Protein AF-A0A150TCZ8-F1 (afdb_monomer_lite)

Foldseek 3Di:
DAEAAAPDDQPPCVVVQQVVQLVCQPDAWTWYYNPQKIFIWGQLPHRSGTDPHGLDIDGNPDPDDPPVVLVVCVDPVNDDSVVNNVVSVVSVVVVVVVVVD

Organism: Sorangium cellulosum (NCBI:txid56)

Sequence (101 aa):
MEAKEAGRELAGFDEQLADYFAKAPEAKLGILTNGIQWRFFTDIVNENVMDKEPFVQWDVLADEQPPIDFLTVLQKSEYNAGLLRAFAQRTRQQNLLVHLS

Secondary structure (DSSP, 8-state):
-EE--TT---TT-HHHHHHHHHT-TT---EEEE-SSEEEEE--SSBTTB--SS-SEEEETTSSS---HHHHHHTSTTT--HHHHHHHHHHHHHHHHHHTT-

Radius of gyration: 13.55 Å; chains: 1; bounding box: 31×36×35 Å

Structure (mmCIF, N/CA/C/O backbone):
data_AF-A0A150TCZ8-F1
#
_entry.id   AF-A0A150TCZ8-F1
#
loop_
_atom_site.group_PDB
_atom_site.id
_atom_site.type_symbol
_atom_site.label_atom_id
_atom_site.label_alt_id
_atom_site.label_comp_id
_atom_site.label_asym_id
_atom_site.label_entity_id
_atom_site.label_seq_id
_atom_site.pdbx_PDB_ins_code
_atom_site.Cartn_x
_atom_site.Cartn_y
_atom_site.Cartn_z
_atom_site.occupancy
_atom_site.B_iso_or_equiv
_atom_site.auth_seq_id
_atom_site.auth_comp_id
_atom_site.auth_asym_id
_atom_site.auth_atom_id
_atom_site.pdbx_PDB_model_num
ATOM 1 N N . MET A 1 1 ? 6.039 4.668 5.493 1.00 92.00 1 MET A N 1
ATOM 2 C CA . MET A 1 1 ? 6.564 4.357 4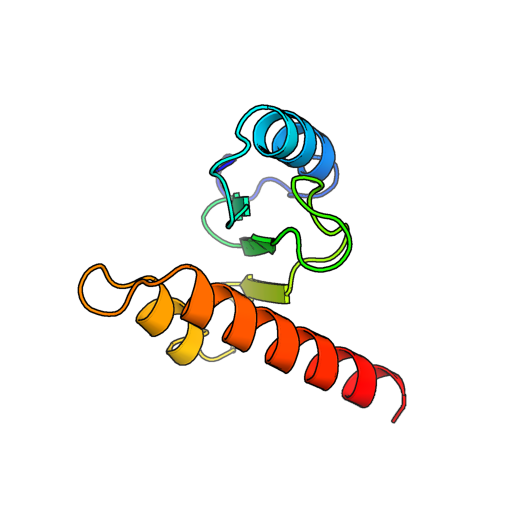.146 1.00 92.00 1 MET A CA 1
ATOM 3 C C . MET A 1 1 ? 8.007 3.938 4.306 1.00 92.00 1 MET A C 1
ATOM 5 O O . MET A 1 1 ? 8.707 4.574 5.081 1.00 92.00 1 MET A O 1
ATOM 9 N N . GLU A 1 2 ? 8.420 2.909 3.578 1.00 94.94 2 GLU A N 1
ATOM 10 C CA . GLU A 1 2 ? 9.801 2.452 3.476 1.00 94.94 2 GLU A CA 1
ATOM 11 C C . GLU A 1 2 ? 10.210 2.476 1.997 1.00 94.94 2 GLU A C 1
ATOM 13 O O . GLU A 1 2 ? 9.478 1.980 1.136 1.00 94.94 2 GLU A O 1
ATOM 18 N N . ALA A 1 3 ? 11.361 3.076 1.695 1.00 96.06 3 ALA A N 1
ATOM 19 C CA . ALA A 1 3 ? 11.869 3.210 0.334 1.00 96.06 3 ALA A CA 1
ATOM 20 C C . ALA A 1 3 ? 13.279 2.629 0.229 1.00 96.06 3 ALA A C 1
ATOM 22 O O . ALA A 1 3 ? 14.111 2.836 1.114 1.00 96.06 3 ALA A O 1
ATOM 23 N N . LYS A 1 4 ? 13.551 1.921 -0.865 1.00 95.88 4 LYS A N 1
ATOM 24 C CA . LYS A 1 4 ? 14.849 1.319 -1.178 1.00 95.88 4 LYS A CA 1
ATOM 25 C C . LYS A 1 4 ? 15.391 1.846 -2.499 1.00 95.88 4 LYS A C 1
ATOM 27 O O . LYS A 1 4 ? 14.676 2.456 -3.290 1.00 95.88 4 LYS A O 1
ATOM 32 N N . GLU A 1 5 ? 16.681 1.625 -2.706 1.00 93.38 5 GLU A N 1
ATOM 33 C CA . GLU A 1 5 ? 17.357 1.962 -3.957 1.00 93.38 5 GLU A CA 1
ATOM 34 C C . GLU A 1 5 ? 16.773 1.187 -5.144 1.00 93.38 5 GLU A C 1
ATOM 36 O O . GLU A 1 5 ? 16.338 0.041 -5.002 1.00 93.38 5 GLU A O 1
ATOM 41 N N . ALA A 1 6 ? 16.777 1.815 -6.320 1.00 89.06 6 ALA A N 1
ATOM 42 C CA . ALA A 1 6 ? 16.239 1.214 -7.532 1.00 89.06 6 ALA A CA 1
ATOM 43 C C . ALA A 1 6 ? 16.935 -0.110 -7.866 1.00 89.06 6 ALA A C 1
ATOM 45 O O . ALA A 1 6 ? 18.160 -0.207 -7.840 1.00 89.06 6 ALA A O 1
ATOM 46 N N . GLY A 1 7 ? 16.138 -1.133 -8.176 1.00 81.19 7 GLY A N 1
ATOM 47 C CA . GLY A 1 7 ? 16.629 -2.478 -8.485 1.00 81.19 7 GLY A CA 1
ATOM 48 C C . GLY A 1 7 ? 16.946 -3.348 -7.264 1.00 81.19 7 GLY A C 1
ATOM 49 O O . GLY A 1 7 ? 17.240 -4.529 -7.437 1.00 81.19 7 GLY A O 1
ATOM 50 N N . ARG A 1 8 ? 16.849 -2.827 -6.032 1.00 91.75 8 ARG A N 1
ATOM 51 C CA . ARG A 1 8 ? 16.988 -3.657 -4.830 1.00 91.75 8 ARG A CA 1
ATOM 52 C C . ARG A 1 8 ? 15.755 -4.512 -4.605 1.00 91.75 8 ARG A C 1
ATOM 54 O O . ARG A 1 8 ? 14.640 -3.997 -4.582 1.00 91.75 8 ARG A O 1
ATOM 61 N N . GLU A 1 9 ? 15.962 -5.802 -4.374 1.00 91.00 9 GLU A N 1
ATOM 62 C CA . GLU A 1 9 ? 14.880 -6.712 -4.019 1.00 91.00 9 GLU A CA 1
ATOM 63 C C . GLU A 1 9 ? 14.210 -6.276 -2.708 1.00 91.00 9 GLU A C 1
ATOM 65 O O . GLU A 1 9 ? 14.880 -5.944 -1.730 1.00 91.00 9 GLU A O 1
ATOM 70 N N . LEU A 1 10 ? 12.877 -6.251 -2.701 1.00 91.38 10 LEU A N 1
ATOM 71 C CA . LEU A 1 10 ? 12.091 -5.797 -1.552 1.00 91.38 10 LEU A CA 1
ATOM 72 C C . LEU A 1 10 ? 11.887 -6.878 -0.480 1.00 91.38 10 LEU A C 1
ATOM 74 O O . LEU A 1 10 ? 11.410 -6.565 0.610 1.00 91.38 10 LEU A O 1
ATOM 78 N N . ALA A 1 11 ? 12.229 -8.135 -0.776 1.00 88.19 11 ALA A N 1
ATOM 79 C CA . ALA A 1 11 ? 12.075 -9.249 0.151 1.00 88.19 11 ALA A CA 1
ATOM 80 C C . ALA A 1 11 ? 12.818 -8.984 1.474 1.00 88.19 11 ALA A C 1
ATOM 82 O O . ALA A 1 11 ? 13.997 -8.627 1.479 1.00 88.19 11 ALA A O 1
ATOM 83 N N . GLY A 1 12 ? 12.114 -9.151 2.597 1.00 85.69 12 GLY A N 1
ATOM 84 C CA . GLY A 1 12 ? 12.672 -8.987 3.944 1.00 85.69 12 GLY A CA 1
ATOM 85 C C . GLY A 1 12 ? 12.616 -7.562 4.504 1.00 85.69 12 GLY A C 1
ATOM 86 O O . GLY A 1 12 ? 12.930 -7.364 5.673 1.00 85.69 12 GLY A O 1
ATOM 87 N N . PHE A 1 13 ? 12.176 -6.566 3.728 1.00 91.44 13 PHE A N 1
ATOM 88 C CA . PHE A 1 13 ? 11.955 -5.206 4.244 1.00 91.44 13 PHE A CA 1
ATOM 89 C C . PHE A 1 13 ? 10.549 -4.978 4.806 1.00 91.44 13 PHE A C 1
ATOM 91 O O . PHE A 1 13 ? 10.283 -3.924 5.387 1.00 91.44 13 PHE A O 1
ATOM 98 N N . ASP A 1 14 ? 9.666 -5.968 4.672 1.00 91.25 14 ASP A N 1
ATOM 99 C CA . ASP A 1 14 ? 8.306 -5.926 5.207 1.00 91.25 14 ASP A CA 1
ATOM 100 C C . ASP A 1 14 ? 8.315 -5.834 6.746 1.00 91.25 14 ASP A C 1
ATOM 102 O O . ASP A 1 14 ? 7.516 -5.095 7.314 1.00 91.25 14 ASP A O 1
ATOM 106 N N . GLU A 1 15 ? 9.270 -6.485 7.426 1.00 92.31 15 GLU A N 1
ATOM 107 C CA . GLU A 1 15 ? 9.425 -6.413 8.892 1.00 92.31 15 GLU A CA 1
ATOM 108 C C . GLU A 1 15 ? 9.780 -5.000 9.367 1.00 92.31 15 GLU A C 1
ATOM 110 O O . GLU A 1 15 ? 9.175 -4.481 10.305 1.00 92.31 15 GLU A O 1
ATOM 115 N N . GLN A 1 16 ? 10.709 -4.335 8.672 1.00 93.56 16 GLN A N 1
ATOM 116 C CA . GLN A 1 16 ? 11.098 -2.960 8.990 1.00 93.56 16 GLN A CA 1
ATOM 117 C C . GLN A 1 16 ? 9.898 -2.010 8.860 1.00 93.56 16 GLN A C 1
ATOM 119 O O . GLN A 1 16 ? 9.682 -1.146 9.712 1.00 93.56 16 GLN A O 1
ATOM 124 N N . LEU A 1 17 ? 9.089 -2.183 7.809 1.00 96.75 17 LEU A N 1
ATOM 125 C CA . LEU A 1 17 ? 7.874 -1.397 7.624 1.00 96.75 17 LEU A CA 1
ATOM 126 C C . LEU A 1 17 ? 6.808 -1.733 8.681 1.00 96.75 17 LEU A C 1
ATOM 128 O O . LEU A 1 17 ? 6.169 -0.811 9.188 1.00 96.75 17 LEU A O 1
ATOM 132 N N . ALA A 1 18 ? 6.637 -3.010 9.034 1.00 96.12 18 ALA A N 1
ATOM 133 C CA . ALA A 1 18 ? 5.687 -3.459 10.053 1.00 96.12 18 ALA A CA 1
ATOM 134 C C . ALA A 1 18 ? 5.984 -2.833 11.424 1.00 96.12 18 ALA A C 1
ATOM 136 O O . ALA A 1 18 ? 5.069 -2.352 12.094 1.00 96.12 18 ALA A O 1
ATOM 137 N N . ASP A 1 19 ? 7.262 -2.763 11.806 1.00 94.81 19 ASP A N 1
ATOM 138 C CA . ASP A 1 19 ? 7.706 -2.131 13.050 1.00 94.81 19 ASP A CA 1
ATOM 139 C C . ASP A 1 19 ? 7.361 -0.640 13.103 1.00 94.81 19 ASP A C 1
ATOM 141 O O . ASP A 1 19 ? 6.959 -0.126 14.150 1.00 94.81 19 ASP A O 1
ATOM 145 N N . TYR A 1 20 ? 7.536 0.080 11.991 1.00 94.81 20 TYR A N 1
ATOM 146 C CA . TYR A 1 20 ? 7.144 1.488 11.911 1.00 94.81 20 TYR A CA 1
ATOM 147 C C . TYR A 1 20 ? 5.630 1.655 11.932 1.00 94.81 20 TYR A C 1
ATOM 149 O O . TYR A 1 20 ? 5.133 2.557 12.602 1.00 94.81 20 TYR A O 1
ATOM 157 N N . PHE A 1 21 ? 4.906 0.776 11.240 1.00 96.69 21 PHE A N 1
ATOM 158 C CA . PHE A 1 21 ? 3.449 0.781 11.207 1.00 96.69 21 PHE A CA 1
ATOM 159 C C . PHE A 1 21 ? 2.867 0.609 12.618 1.00 96.69 21 PHE A C 1
ATOM 161 O O . PHE A 1 21 ? 2.056 1.422 13.049 1.00 96.69 21 PHE A O 1
ATOM 168 N N . ALA A 1 22 ? 3.344 -0.378 13.383 1.00 95.38 22 ALA A N 1
ATOM 169 C CA . ALA A 1 22 ? 2.871 -0.641 14.746 1.00 95.38 22 ALA A CA 1
ATOM 170 C C . ALA A 1 22 ? 3.166 0.504 15.737 1.00 95.38 22 ALA A C 1
ATOM 172 O O . ALA A 1 22 ? 2.482 0.646 16.751 1.00 95.38 22 ALA A O 1
ATOM 173 N N . LYS A 1 23 ? 4.181 1.333 15.456 1.00 96.06 23 LYS A N 1
ATOM 174 C CA . LYS A 1 23 ? 4.546 2.511 16.265 1.00 96.06 23 LYS A CA 1
ATOM 175 C C . LYS A 1 23 ? 3.754 3.772 15.904 1.00 96.06 23 LYS A C 1
ATOM 177 O O . LYS A 1 23 ? 3.880 4.763 16.620 1.00 96.06 23 LYS A O 1
ATOM 182 N N . ALA A 1 24 ? 2.959 3.741 14.835 1.00 94.06 24 ALA A N 1
ATOM 183 C CA . ALA A 1 24 ? 2.132 4.850 14.366 1.00 94.06 24 ALA A CA 1
ATOM 184 C C . ALA A 1 24 ? 0.648 4.426 14.356 1.00 94.06 24 ALA A C 1
ATOM 186 O O . ALA A 1 24 ? 0.145 4.000 13.319 1.00 94.06 24 ALA A O 1
ATOM 187 N N . PRO A 1 25 ? -0.073 4.512 15.492 1.00 89.75 25 PRO A N 1
ATOM 188 C CA . PRO A 1 25 ? -1.466 4.049 15.611 1.00 89.75 25 PRO A CA 1
ATOM 189 C C . PRO A 1 25 ? -2.447 4.708 14.622 1.00 89.75 25 PRO A C 1
ATOM 191 O O . PRO A 1 25 ? -3.495 4.158 14.281 1.00 89.75 25 PRO A O 1
ATOM 194 N N . GLU A 1 26 ? -2.123 5.910 14.155 1.00 91.56 26 GLU A N 1
ATOM 195 C CA . GLU A 1 26 ? -2.874 6.649 13.144 1.00 91.56 26 GLU A CA 1
ATOM 196 C C . GLU A 1 26 ? -2.628 6.155 11.710 1.00 91.56 26 GLU A C 1
ATOM 198 O O . GLU A 1 26 ? -3.385 6.503 10.799 1.00 91.56 26 GLU A O 1
ATOM 203 N N . ALA A 1 27 ? -1.583 5.354 11.485 1.00 92.56 27 ALA A N 1
ATOM 204 C CA . ALA A 1 27 ? -1.259 4.826 10.173 1.00 92.56 27 ALA A CA 1
ATOM 205 C C . ALA A 1 27 ? -2.293 3.779 9.750 1.00 92.56 27 ALA A C 1
ATOM 207 O O . ALA A 1 27 ? -2.541 2.797 10.443 1.00 92.56 27 ALA A O 1
ATOM 208 N N . LYS A 1 28 ? -2.880 3.990 8.569 1.00 94.50 28 LYS A N 1
ATOM 209 C CA . LYS A 1 28 ? -3.797 3.041 7.912 1.00 94.50 28 LYS A CA 1
ATOM 210 C C . LYS A 1 28 ? -3.273 2.531 6.571 1.00 94.50 28 LYS A C 1
ATOM 212 O O . LYS A 1 28 ? -3.919 1.712 5.927 1.00 94.50 28 LYS A O 1
ATOM 217 N N . LEU A 1 29 ? -2.093 3.005 6.163 1.00 95.94 29 LEU A N 1
ATOM 218 C CA . LEU A 1 29 ? -1.441 2.654 4.907 1.00 95.94 29 LEU A CA 1
ATOM 219 C C . LEU A 1 29 ? 0.064 2.452 5.112 1.00 95.94 29 LEU A C 1
ATOM 221 O O . LEU A 1 29 ? 0.790 3.384 5.463 1.00 95.94 29 LEU A O 1
ATOM 225 N N . GLY A 1 30 ? 0.531 1.237 4.842 1.00 97.12 30 GLY A N 1
ATOM 226 C CA . GLY A 1 30 ? 1.944 0.913 4.669 1.00 97.12 30 GLY A CA 1
ATOM 227 C C . GLY A 1 30 ? 2.313 0.958 3.188 1.00 97.12 30 GLY A C 1
ATOM 228 O O . GLY A 1 30 ? 1.542 0.509 2.345 1.00 97.12 30 GLY A O 1
ATOM 229 N N . ILE A 1 31 ? 3.489 1.498 2.865 1.00 97.38 31 ILE A N 1
ATOM 230 C CA . ILE A 1 31 ? 4.014 1.544 1.492 1.00 97.38 31 ILE A CA 1
ATOM 231 C C . ILE A 1 31 ? 5.462 1.076 1.535 1.00 97.38 31 ILE A C 1
ATOM 233 O O . ILE A 1 31 ? 6.257 1.683 2.260 1.00 97.38 31 ILE A O 1
ATOM 237 N N . LEU A 1 32 ? 5.786 0.042 0.760 1.00 97.62 32 LEU A N 1
ATOM 238 C CA . LEU A 1 32 ? 7.147 -0.432 0.512 1.00 97.62 32 LEU A CA 1
ATOM 239 C C . LEU A 1 32 ? 7.451 -0.307 -0.982 1.00 97.62 32 LEU A C 1
ATOM 241 O O . LEU A 1 32 ? 6.687 -0.806 -1.812 1.00 97.62 32 LEU A O 1
ATOM 245 N N . THR A 1 33 ? 8.550 0.359 -1.335 1.00 97.19 33 THR A N 1
ATOM 246 C CA . THR A 1 33 ? 8.924 0.542 -2.744 1.00 97.19 33 THR A CA 1
ATOM 247 C C . THR A 1 33 ? 10.430 0.633 -2.970 1.00 97.19 33 THR A C 1
ATOM 249 O O . THR A 1 33 ? 11.171 1.086 -2.102 1.00 97.19 33 THR A O 1
ATOM 252 N N . ASN A 1 34 ? 10.886 0.230 -4.157 1.00 96.56 34 ASN A N 1
ATOM 253 C CA . ASN A 1 34 ? 12.223 0.524 -4.688 1.00 96.56 34 ASN A CA 1
ATOM 254 C C . ASN A 1 34 ? 12.155 1.455 -5.921 1.00 96.56 34 ASN A C 1
ATOM 256 O O . ASN A 1 34 ? 13.088 1.520 -6.713 1.00 96.56 34 ASN A O 1
ATOM 260 N N . GLY A 1 35 ? 11.019 2.120 -6.147 1.00 94.44 35 GLY A N 1
ATOM 261 C CA . GLY A 1 35 ? 10.740 2.921 -7.340 1.00 94.44 35 GLY A CA 1
ATOM 262 C C . GLY A 1 35 ? 10.251 2.124 -8.556 1.00 94.44 35 GLY A C 1
ATOM 263 O O . GLY A 1 35 ? 9.549 2.698 -9.383 1.00 94.44 35 GLY A O 1
ATOM 264 N N . ILE A 1 36 ? 10.551 0.823 -8.644 1.00 95.50 36 ILE A N 1
ATOM 265 C CA . ILE A 1 36 ? 10.064 -0.079 -9.704 1.00 95.50 36 ILE A CA 1
ATOM 266 C C . ILE A 1 36 ? 8.852 -0.873 -9.213 1.00 95.50 36 ILE A C 1
ATOM 268 O O . ILE A 1 36 ? 7.802 -0.887 -9.841 1.00 95.50 36 ILE A O 1
ATOM 272 N N . GLN A 1 37 ? 8.991 -1.496 -8.049 1.00 96.25 37 GLN A N 1
ATOM 273 C CA . GLN A 1 37 ? 7.951 -2.268 -7.393 1.00 96.25 37 GLN A CA 1
ATOM 274 C C . GLN A 1 37 ? 7.320 -1.438 -6.284 1.00 96.25 37 GLN A C 1
ATOM 276 O O . GLN A 1 37 ? 8.016 -0.790 -5.494 1.00 96.25 37 GLN A O 1
ATOM 281 N N . TRP A 1 38 ? 5.999 -1.489 -6.202 1.00 96.50 38 TRP A N 1
ATOM 282 C CA . TRP A 1 38 ? 5.195 -0.826 -5.187 1.00 96.50 38 TRP A CA 1
ATOM 283 C C . TRP A 1 38 ? 4.314 -1.859 -4.505 1.00 96.50 38 TRP A C 1
ATOM 285 O O . TRP A 1 38 ? 3.600 -2.606 -5.170 1.00 96.50 38 TRP A O 1
ATOM 295 N N . ARG A 1 39 ? 4.367 -1.912 -3.174 1.00 97.12 39 ARG A N 1
ATOM 296 C CA . ARG A 1 39 ? 3.526 -2.784 -2.349 1.00 97.12 39 ARG A CA 1
ATOM 297 C C . ARG A 1 39 ? 2.803 -1.943 -1.309 1.00 97.12 39 ARG A C 1
ATOM 299 O O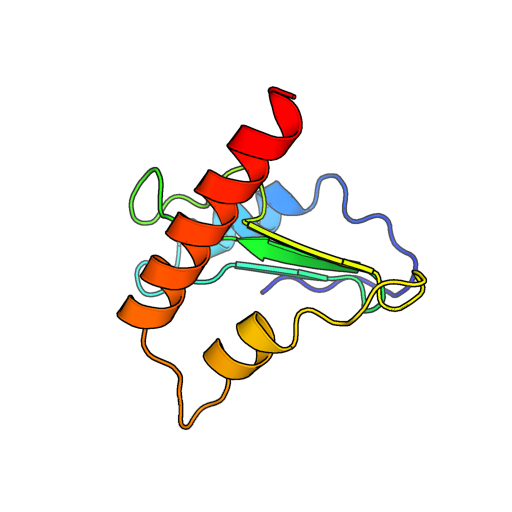 . ARG A 1 39 ? 3.439 -1.171 -0.585 1.00 97.12 39 ARG A O 1
ATOM 306 N N . PHE A 1 40 ? 1.488 -2.106 -1.238 1.00 97.19 40 PHE A N 1
ATOM 307 C CA . PHE A 1 40 ? 0.621 -1.352 -0.339 1.00 97.19 40 PHE A CA 1
ATOM 308 C C . PHE A 1 40 ? -0.028 -2.285 0.679 1.00 97.19 40 PHE A C 1
ATOM 310 O O . PHE A 1 40 ? -0.579 -3.326 0.319 1.00 97.19 40 PHE A O 1
ATOM 317 N N . PHE A 1 41 ? 0.016 -1.889 1.948 1.00 97.12 41 PHE A N 1
ATOM 318 C CA . PHE A 1 41 ? -0.434 -2.678 3.095 1.00 97.12 41 PHE A CA 1
ATOM 319 C C . PHE A 1 41 ? -1.443 -1.896 3.943 1.00 97.12 41 PHE A C 1
ATOM 321 O O . PHE A 1 41 ? -1.434 -0.664 3.949 1.00 97.12 41 PHE A O 1
ATOM 328 N N . THR A 1 42 ? -2.285 -2.611 4.683 1.00 96.19 42 THR A N 1
ATOM 329 C CA . THR A 1 42 ? -3.266 -2.061 5.638 1.00 96.19 42 THR A CA 1
ATOM 330 C C . THR A 1 42 ? -3.179 -2.792 6.977 1.00 96.19 42 THR A C 1
ATOM 332 O O . THR A 1 42 ? -2.288 -3.612 7.163 1.00 96.19 42 THR A O 1
ATOM 335 N N . ASP A 1 43 ? -4.100 -2.509 7.897 1.00 96.25 43 ASP A N 1
ATOM 336 C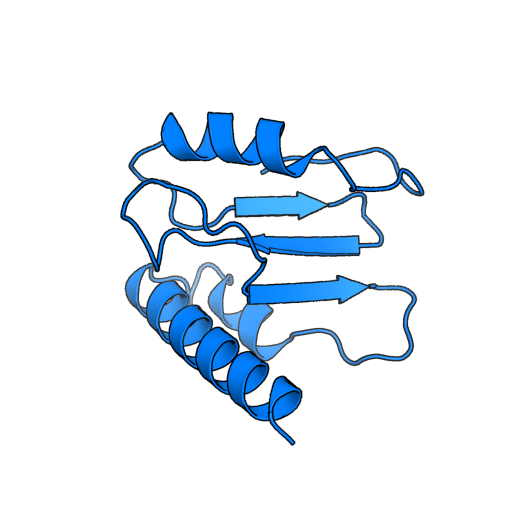 CA . ASP A 1 43 ? -4.312 -3.194 9.178 1.00 96.25 43 ASP A CA 1
ATOM 337 C C . ASP A 1 43 ? -5.730 -3.791 9.270 1.00 96.25 43 ASP A C 1
ATOM 339 O O . ASP A 1 43 ? -6.420 -3.686 10.286 1.00 96.25 43 ASP A O 1
ATOM 343 N N . ILE A 1 44 ? -6.228 -4.378 8.172 1.00 94.56 44 ILE A N 1
ATOM 344 C CA . ILE A 1 44 ? -7.620 -4.850 8.103 1.00 94.56 44 ILE A CA 1
ATOM 345 C C . ILE A 1 44 ? -7.844 -6.057 9.010 1.00 94.56 44 ILE A C 1
ATOM 347 O O . ILE A 1 44 ? -8.936 -6.188 9.572 1.00 94.56 44 ILE A O 1
ATOM 351 N N . VAL A 1 45 ? -6.859 -6.955 9.105 1.00 93.19 45 VAL A N 1
ATOM 352 C CA . VAL A 1 45 ? -6.997 -8.194 9.876 1.00 93.19 45 VAL A CA 1
ATOM 353 C C . VAL A 1 45 ? -6.946 -7.903 11.373 1.00 93.19 45 VAL A C 1
ATOM 355 O O . VAL A 1 45 ? -7.786 -8.406 12.115 1.00 93.19 45 VAL A O 1
ATOM 358 N N . ASN A 1 46 ? -5.984 -7.091 11.809 1.00 94.44 46 ASN A N 1
ATOM 359 C CA . ASN A 1 46 ? -5.807 -6.696 13.201 1.00 94.44 46 ASN A CA 1
ATOM 360 C C . ASN A 1 46 ? -5.456 -5.208 13.250 1.00 94.44 46 ASN A C 1
ATOM 362 O O . ASN A 1 46 ? -4.502 -4.784 12.606 1.00 94.44 46 ASN A O 1
ATOM 366 N N . GLU A 1 47 ? -6.195 -4.432 14.040 1.00 94.19 47 GLU A N 1
ATOM 367 C CA . GLU A 1 47 ? -5.974 -2.990 14.157 1.00 94.19 47 GLU A CA 1
ATOM 368 C C . GLU A 1 47 ? -4.543 -2.676 14.628 1.00 94.19 47 GLU A C 1
ATOM 370 O O . GLU A 1 47 ? -4.044 -3.288 15.575 1.00 94.19 47 GLU A O 1
ATOM 375 N N . ASN A 1 48 ? -3.888 -1.711 13.969 1.00 93.62 48 ASN A N 1
ATOM 376 C CA . ASN A 1 48 ? -2.507 -1.279 14.236 1.00 93.62 48 ASN A CA 1
ATOM 377 C C . ASN A 1 48 ? -1.437 -2.373 14.049 1.00 93.62 48 ASN A C 1
ATOM 379 O O . ASN A 1 48 ? -0.284 -2.191 14.442 1.00 93.62 48 ASN A O 1
ATOM 383 N N . VAL A 1 49 ? -1.793 -3.499 13.428 1.00 96.00 49 VAL A N 1
ATOM 384 C CA . VAL A 1 49 ? -0.858 -4.551 13.029 1.00 96.00 49 VAL A CA 1
ATOM 385 C C . VAL A 1 49 ? -0.927 -4.671 11.516 1.00 96.00 49 VAL A C 1
ATOM 387 O O . VAL A 1 49 ? -1.968 -5.005 10.958 1.00 96.00 49 VAL A O 1
ATOM 390 N N . MET A 1 50 ? 0.195 -4.403 10.851 1.00 97.12 50 MET A N 1
ATOM 391 C CA . MET A 1 50 ? 0.256 -4.460 9.396 1.00 97.12 50 MET A CA 1
ATOM 392 C C . MET A 1 50 ? -0.092 -5.868 8.895 1.00 97.12 50 MET A C 1
ATOM 394 O O . MET A 1 50 ? 0.436 -6.875 9.377 1.00 97.12 50 MET A O 1
ATOM 398 N N . ASP A 1 51 ? -0.980 -5.934 7.909 1.00 96.38 51 ASP A N 1
ATOM 399 C CA . ASP A 1 51 ? -1.316 -7.160 7.205 1.00 96.38 51 ASP A CA 1
ATOM 400 C C . ASP A 1 51 ? -0.047 -7.732 6.550 1.00 96.38 51 ASP A C 1
ATOM 402 O O . ASP A 1 51 ? 0.740 -6.998 5.957 1.00 96.38 51 ASP A O 1
ATOM 406 N N . LYS A 1 52 ? 0.149 -9.053 6.634 1.00 94.06 52 LYS A N 1
ATOM 407 C CA . LYS A 1 52 ? 1.353 -9.715 6.092 1.00 94.06 52 LYS A CA 1
ATOM 408 C C . LYS A 1 52 ? 1.473 -9.614 4.574 1.00 94.06 52 LYS A C 1
ATOM 410 O O . LYS A 1 52 ? 2.573 -9.517 4.050 1.00 94.06 52 LYS A O 1
ATOM 415 N N . GLU A 1 53 ? 0.332 -9.657 3.896 1.00 93.62 53 GLU A N 1
ATOM 416 C CA . GLU A 1 53 ? 0.257 -9.613 2.440 1.00 93.62 53 GLU A CA 1
ATOM 417 C C . GLU A 1 53 ? -0.228 -8.239 1.981 1.00 93.62 53 GLU A C 1
ATOM 419 O O . GLU A 1 53 ? -1.230 -7.742 2.528 1.00 93.62 53 GLU A O 1
ATOM 424 N N . PRO A 1 54 ? 0.419 -7.648 0.962 1.00 95.75 54 PRO A N 1
ATOM 425 C CA . PRO A 1 54 ? -0.053 -6.414 0.364 1.00 95.75 54 PRO A CA 1
ATOM 426 C C . PRO A 1 54 ? -1.410 -6.634 -0.312 1.00 95.75 54 PRO A C 1
ATOM 428 O O . PRO A 1 54 ? -1.692 -7.695 -0.868 1.00 95.75 54 PRO A O 1
ATOM 431 N N . PHE A 1 55 ? -2.268 -5.616 -0.277 1.00 95.62 55 PHE A N 1
ATOM 432 C CA . PHE A 1 55 ? -3.564 -5.664 -0.963 1.00 95.62 55 PHE A CA 1
ATOM 433 C C . PHE A 1 55 ? -3.477 -5.141 -2.401 1.00 95.62 55 PHE A C 1
ATOM 435 O O . PHE A 1 55 ? -4.296 -5.525 -3.228 1.00 95.62 55 PHE A O 1
ATOM 442 N N . VAL A 1 56 ? -2.485 -4.297 -2.706 1.00 96.44 56 VAL A N 1
ATOM 443 C CA . VAL A 1 56 ? -2.138 -3.864 -4.066 1.00 96.44 56 VAL A CA 1
ATOM 444 C C . VAL A 1 56 ? -0.633 -4.012 -4.249 1.00 96.44 56 VAL A C 1
ATOM 446 O O . VAL A 1 56 ? 0.154 -3.613 -3.384 1.00 96.44 56 VAL A O 1
ATOM 449 N N . GLN A 1 57 ? -0.247 -4.566 -5.392 1.00 95.44 57 GLN A N 1
ATOM 450 C CA . GLN A 1 57 ? 1.124 -4.613 -5.875 1.00 95.44 57 GLN A CA 1
ATOM 451 C C . GLN A 1 57 ? 1.145 -4.068 -7.298 1.00 95.44 57 GLN A C 1
ATOM 453 O O . GLN A 1 57 ? 0.180 -4.259 -8.035 1.00 95.44 57 GLN A O 1
ATOM 458 N N . TRP A 1 58 ? 2.210 -3.361 -7.652 1.00 96.00 58 TRP A N 1
ATOM 459 C CA . TRP A 1 58 ? 2.391 -2.828 -8.996 1.00 96.00 58 TRP A CA 1
ATOM 460 C C . TRP A 1 58 ? 3.876 -2.803 -9.349 1.00 96.00 58 TRP A C 1
ATOM 462 O O . TRP A 1 58 ? 4.687 -2.284 -8.573 1.00 96.00 58 TRP A O 1
ATOM 472 N N . ASP A 1 59 ? 4.222 -3.368 -10.500 1.00 95.69 59 ASP A N 1
ATOM 473 C CA . ASP A 1 59 ? 5.532 -3.247 -11.127 1.00 95.69 59 ASP A CA 1
ATOM 474 C C . ASP A 1 59 ? 5.424 -2.281 -12.311 1.00 95.69 59 ASP A C 1
ATOM 476 O O . ASP A 1 59 ? 4.776 -2.556 -13.320 1.00 95.69 59 ASP A O 1
ATOM 480 N N . VAL A 1 60 ? 6.078 -1.125 -12.193 1.00 94.31 60 VAL A N 1
ATOM 481 C CA . VAL A 1 60 ? 6.006 -0.067 -13.213 1.00 94.31 60 VAL A CA 1
ATOM 482 C C . VAL A 1 60 ? 6.632 -0.469 -14.553 1.00 94.31 60 VAL A C 1
ATOM 484 O O . VAL A 1 60 ? 6.441 0.238 -15.541 1.00 94.31 60 VAL A O 1
ATOM 487 N N . LEU A 1 61 ? 7.426 -1.545 -14.581 1.00 94.19 61 LEU A N 1
ATOM 488 C CA . LEU A 1 61 ? 8.073 -2.067 -15.783 1.00 94.19 61 LEU A CA 1
ATOM 489 C C . LEU A 1 61 ? 7.337 -3.277 -16.372 1.00 94.19 61 LEU A C 1
ATOM 491 O O . LEU A 1 61 ? 7.695 -3.716 -17.467 1.00 94.19 61 LEU A O 1
ATOM 495 N N . ALA A 1 62 ? 6.341 -3.824 -15.672 1.00 93.88 62 ALA A N 1
ATOM 496 C CA . ALA A 1 62 ? 5.496 -4.879 -16.211 1.00 93.88 62 ALA A CA 1
ATOM 497 C C . ALA A 1 62 ? 4.490 -4.312 -17.226 1.00 93.88 62 ALA A C 1
ATOM 499 O O . ALA A 1 62 ? 4.101 -3.146 -17.166 1.00 93.88 62 ALA A O 1
ATOM 500 N N . ASP A 1 63 ? 4.045 -5.158 -18.160 1.00 93.25 63 ASP A N 1
ATOM 501 C CA . ASP A 1 63 ? 2.983 -4.827 -19.122 1.00 93.25 63 ASP A CA 1
ATOM 502 C C . ASP A 1 63 ? 1.598 -4.936 -18.458 1.00 93.25 63 ASP A C 1
ATOM 504 O O . ASP A 1 63 ? 0.718 -5.690 -18.873 1.00 93.25 63 ASP A O 1
ATOM 508 N N . GLU A 1 64 ? 1.435 -4.225 -17.344 1.00 91.12 64 GLU A N 1
ATOM 509 C CA . GLU A 1 64 ? 0.200 -4.139 -16.578 1.00 91.12 64 GLU A CA 1
ATOM 510 C C . GLU A 1 64 ? -0.253 -2.684 -16.476 1.00 91.12 64 GLU A C 1
ATOM 512 O O . GLU A 1 64 ? 0.546 -1.747 -16.411 1.00 91.12 64 GLU A O 1
ATOM 517 N N . GLN A 1 65 ? -1.568 -2.475 -16.480 1.00 93.06 65 GLN A N 1
ATOM 518 C CA . GLN A 1 65 ? -2.097 -1.135 -16.264 1.00 93.06 65 GLN A CA 1
ATOM 519 C C . GLN A 1 65 ? -1.787 -0.698 -14.827 1.00 93.06 65 GLN A C 1
ATOM 521 O O . GLN A 1 65 ? -1.974 -1.495 -13.903 1.00 93.06 65 GLN A O 1
ATOM 526 N N . PRO A 1 66 ? -1.371 0.563 -14.606 1.00 94.12 66 PRO A N 1
ATOM 527 C CA . PRO A 1 66 ? -1.223 1.082 -13.256 1.00 94.12 66 PRO A CA 1
ATOM 528 C C . PRO A 1 66 ? -2.530 0.913 -12.472 1.00 94.12 66 PRO A C 1
ATOM 530 O O . PRO A 1 66 ? -3.611 0.979 -13.068 1.00 94.12 66 PRO A O 1
ATOM 533 N N . PRO A 1 67 ? -2.483 0.764 -11.138 1.00 94.81 67 PRO A N 1
ATOM 534 C CA . PRO A 1 67 ? -3.678 0.608 -10.317 1.00 94.81 67 PRO A CA 1
ATOM 535 C C . PRO A 1 67 ? -4.391 1.961 -10.135 1.00 94.81 67 PRO A C 1
ATOM 537 O O . PRO A 1 67 ? -4.482 2.485 -9.025 1.00 94.81 67 PRO A O 1
ATOM 540 N N . ILE A 1 68 ? -4.875 2.555 -11.233 1.00 95.06 68 ILE A N 1
ATOM 541 C CA . ILE A 1 68 ? -5.433 3.915 -11.295 1.00 95.06 68 ILE A CA 1
ATOM 542 C C . ILE A 1 68 ? -6.557 4.102 -10.277 1.00 95.06 68 ILE A C 1
ATOM 544 O O . ILE A 1 68 ? -6.564 5.106 -9.571 1.00 95.06 68 ILE A O 1
ATOM 548 N N . ASP A 1 69 ? -7.454 3.126 -10.137 1.00 93.69 69 ASP A N 1
ATOM 549 C CA . ASP A 1 69 ? -8.557 3.194 -9.171 1.00 93.69 69 ASP A CA 1
ATOM 550 C C . ASP A 1 69 ? -8.051 3.363 -7.734 1.00 93.69 69 ASP A C 1
ATOM 552 O O . ASP A 1 69 ? -8.577 4.172 -6.970 1.00 93.69 69 ASP A O 1
ATOM 556 N N . PHE A 1 70 ? -6.987 2.642 -7.374 1.00 94.62 70 PHE A N 1
ATOM 557 C CA . PHE A 1 70 ? -6.368 2.766 -6.061 1.00 94.62 70 PHE A CA 1
ATOM 558 C C . PHE A 1 70 ? -5.605 4.087 -5.914 1.00 94.62 70 PHE A C 1
ATOM 560 O O . PHE A 1 70 ? -5.730 4.764 -4.895 1.00 94.62 70 PHE A O 1
ATOM 567 N N . LEU A 1 71 ? -4.845 4.492 -6.935 1.00 93.75 71 LEU A N 1
ATOM 568 C CA . LEU A 1 71 ? -4.121 5.765 -6.923 1.00 93.75 71 LEU A CA 1
ATOM 569 C C . LEU A 1 71 ? -5.077 6.957 -6.773 1.00 93.75 71 LEU A C 1
ATOM 571 O O . LEU A 1 71 ? -4.739 7.919 -6.086 1.00 93.75 71 LEU A O 1
ATOM 575 N N . THR A 1 72 ? -6.284 6.872 -7.336 1.00 93.88 72 THR A N 1
ATOM 576 C CA . THR A 1 72 ? -7.354 7.858 -7.138 1.00 93.88 72 THR A CA 1
ATOM 577 C C . THR A 1 72 ? -7.792 7.939 -5.674 1.00 93.88 72 THR A C 1
ATOM 579 O O . THR A 1 72 ? -7.922 9.041 -5.153 1.00 93.88 72 THR A O 1
ATOM 582 N N . VAL A 1 73 ? -7.921 6.813 -4.960 1.00 93.44 73 VAL A N 1
ATOM 583 C CA . VAL A 1 73 ? -8.253 6.800 -3.515 1.00 93.44 73 VAL A CA 1
ATOM 584 C C . VAL A 1 73 ? -7.196 7.523 -2.665 1.00 93.44 73 VAL A C 1
ATOM 586 O O . VAL A 1 73 ? -7.517 8.062 -1.605 1.00 93.44 73 VAL A O 1
ATOM 589 N N . LEU A 1 74 ? -5.938 7.562 -3.115 1.00 91.50 74 LEU A N 1
ATOM 590 C CA . LEU A 1 74 ? -4.852 8.258 -2.417 1.00 91.50 74 LEU A CA 1
ATOM 591 C C . LEU A 1 74 ? -4.796 9.767 -2.706 1.00 91.50 74 LEU A C 1
ATOM 593 O O . LEU A 1 74 ? -4.044 10.487 -2.044 1.00 91.50 74 LEU A O 1
ATOM 597 N N . GLN A 1 75 ? -5.562 10.271 -3.676 1.00 93.25 75 GLN A N 1
ATOM 598 C CA . GLN A 1 75 ? -5.579 11.698 -3.993 1.00 93.25 75 GLN A CA 1
ATOM 599 C C . GLN A 1 75 ? -6.148 12.500 -2.825 1.00 93.25 75 GLN A C 1
ATOM 601 O O . GLN A 1 75 ? -7.147 12.125 -2.224 1.00 93.25 75 GLN A O 1
ATOM 606 N N . LYS A 1 76 ? -5.549 13.657 -2.524 1.00 86.00 76 LYS A N 1
ATOM 607 C CA . LYS A 1 76 ? -5.934 14.478 -1.364 1.00 86.00 76 LYS A CA 1
ATOM 608 C C . LYS A 1 76 ? -7.421 14.872 -1.345 1.00 86.00 76 LYS A C 1
ATOM 610 O O . LYS A 1 76 ? -7.969 15.022 -0.259 1.00 86.00 76 LYS A O 1
ATOM 615 N N . SER A 1 77 ? -8.048 15.077 -2.507 1.00 90.62 77 SER A N 1
ATOM 616 C CA . SER A 1 77 ? -9.479 15.405 -2.603 1.00 90.62 77 SER A CA 1
ATOM 617 C C . SER A 1 77 ? -10.389 14.220 -2.282 1.00 90.62 77 SER A C 1
ATOM 619 O O . SER A 1 77 ? -11.478 14.427 -1.758 1.00 90.62 77 SER A O 1
ATOM 621 N N . GLU A 1 78 ? -9.921 13.002 -2.549 1.00 83.62 78 GLU A N 1
ATOM 622 C CA . GLU A 1 78 ? -10.690 11.762 -2.406 1.00 83.62 78 GLU A CA 1
ATOM 623 C C . GLU A 1 78 ? -10.347 11.000 -1.120 1.00 83.62 78 GLU A C 1
ATOM 625 O O . GLU A 1 78 ? -11.112 10.145 -0.671 1.00 83.62 78 GLU A O 1
ATOM 630 N N . TYR A 1 79 ? -9.191 11.285 -0.517 1.00 88.38 79 TYR A N 1
ATOM 631 C CA . TYR A 1 79 ? -8.657 10.485 0.572 1.00 88.38 79 TYR A CA 1
ATOM 632 C C . TYR A 1 79 ? -9.548 10.530 1.816 1.00 88.38 79 TYR A C 1
ATOM 634 O O . TYR A 1 79 ? -9.768 11.567 2.444 1.00 88.38 79 TYR A O 1
ATOM 642 N N . ASN A 1 80 ? -9.976 9.340 2.227 1.00 89.75 80 ASN A N 1
ATOM 643 C CA . ASN A 1 80 ? -10.652 9.071 3.484 1.00 89.75 80 ASN A CA 1
ATOM 644 C C . ASN A 1 80 ? -10.232 7.676 3.958 1.00 89.75 80 ASN A C 1
ATOM 646 O O . ASN A 1 80 ? -10.307 6.713 3.193 1.00 89.75 80 ASN A O 1
ATOM 650 N N . ALA A 1 81 ? -9.856 7.542 5.232 1.00 89.12 81 ALA A N 1
ATOM 651 C CA . ALA A 1 81 ? -9.494 6.257 5.829 1.00 89.12 81 ALA A CA 1
ATOM 652 C C . ALA A 1 81 ? -10.583 5.182 5.631 1.00 89.12 81 ALA A C 1
ATOM 654 O O . ALA A 1 81 ? -10.268 4.016 5.399 1.00 89.12 81 ALA A O 1
ATOM 655 N N . GLY A 1 82 ? -11.865 5.569 5.648 1.00 92.31 82 GLY A N 1
ATOM 656 C CA . GLY A 1 82 ? -12.978 4.661 5.363 1.00 92.31 82 GLY A CA 1
ATOM 657 C C . GLY A 1 82 ? -12.998 4.149 3.918 1.00 92.31 82 GLY A C 1
ATOM 658 O O . GLY A 1 82 ? -13.257 2.966 3.697 1.00 92.31 82 GLY A O 1
ATOM 659 N N . LEU A 1 83 ? -12.677 5.006 2.941 1.00 93.19 83 LEU A N 1
ATOM 660 C CA . LEU A 1 83 ? -12.598 4.622 1.526 1.00 93.19 83 LEU A CA 1
ATOM 661 C C . LEU A 1 83 ? -11.394 3.720 1.262 1.00 93.19 83 LEU A C 1
ATOM 663 O O . LEU A 1 83 ? -11.551 2.683 0.621 1.00 93.19 83 LEU A O 1
ATOM 667 N N . LEU A 1 84 ? -10.229 4.061 1.822 1.00 94.75 84 LEU A N 1
ATOM 668 C CA . LEU A 1 84 ? -9.041 3.209 1.776 1.00 94.75 84 LEU A CA 1
ATOM 669 C C . LEU A 1 84 ? -9.353 1.809 2.318 1.00 94.75 84 LEU A C 1
ATOM 671 O O . LEU A 1 84 ? -9.077 0.806 1.660 1.00 94.75 84 LEU A O 1
ATOM 675 N N . ARG A 1 85 ? -9.982 1.742 3.497 1.00 94.25 85 ARG A N 1
ATOM 676 C CA . ARG A 1 85 ? -10.340 0.475 4.137 1.00 94.25 85 ARG A CA 1
ATOM 677 C C . ARG A 1 85 ? -11.324 -0.333 3.292 1.00 94.25 85 ARG A C 1
ATOM 679 O O . ARG A 1 85 ? -11.113 -1.527 3.096 1.00 94.25 85 ARG A O 1
ATOM 686 N N . ALA A 1 86 ? -12.375 0.301 2.771 1.00 94.81 86 ALA A N 1
ATOM 687 C CA . ALA A 1 86 ? -13.365 -0.365 1.927 1.00 94.81 86 ALA A CA 1
ATOM 688 C C . ALA A 1 86 ? -12.752 -0.895 0.619 1.00 94.81 86 ALA A C 1
ATOM 690 O O . ALA A 1 86 ? -13.078 -2.007 0.196 1.00 94.81 86 ALA A O 1
ATOM 691 N N . PHE A 1 87 ? -11.850 -0.125 0.003 1.00 95.81 87 PHE A N 1
ATOM 692 C CA . PHE A 1 87 ? -11.113 -0.546 -1.185 1.00 95.81 87 PHE A CA 1
ATOM 693 C C . PHE A 1 87 ? -10.254 -1.775 -0.878 1.00 95.81 87 PHE A C 1
ATOM 695 O O . PHE A 1 87 ? -10.430 -2.818 -1.502 1.00 95.81 87 PHE A O 1
ATOM 702 N N . ALA A 1 88 ? -9.403 -1.696 0.147 1.00 95.75 88 ALA A N 1
ATOM 703 C CA . ALA A 1 88 ? -8.504 -2.784 0.510 1.00 95.75 88 ALA A CA 1
ATOM 704 C C . ALA A 1 88 ? -9.254 -4.070 0.910 1.00 95.75 88 ALA A C 1
ATOM 706 O O . ALA A 1 88 ? -8.851 -5.161 0.508 1.00 95.75 88 ALA A O 1
ATOM 707 N N . GLN A 1 89 ? -10.393 -3.976 1.610 1.00 95.50 89 GLN A N 1
ATOM 708 C CA . GLN A 1 89 ? -11.240 -5.144 1.898 1.00 95.50 89 GLN A CA 1
ATOM 709 C C . GLN A 1 89 ? -11.756 -5.816 0.618 1.00 95.50 89 GLN A C 1
ATOM 711 O O . GLN A 1 89 ? -11.697 -7.041 0.500 1.00 95.50 89 GLN A O 1
ATOM 716 N N . ARG A 1 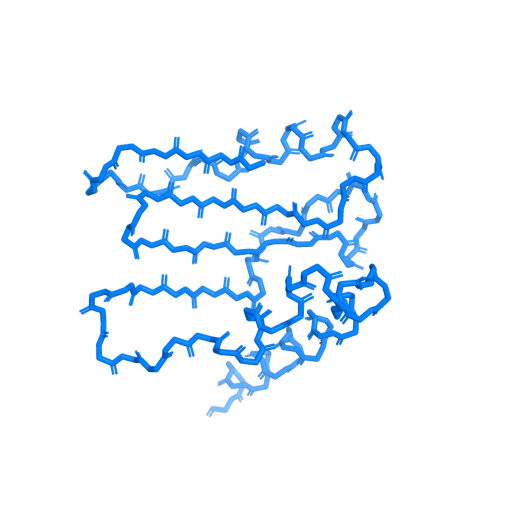90 ? -12.238 -5.019 -0.345 1.00 95.06 90 ARG A N 1
ATOM 717 C CA . ARG A 1 90 ? -12.741 -5.521 -1.628 1.00 95.06 90 ARG A CA 1
ATOM 718 C C . ARG A 1 90 ? -11.635 -6.200 -2.431 1.00 95.06 90 ARG A C 1
ATOM 720 O O . ARG A 1 90 ? -11.838 -7.319 -2.897 1.00 95.06 90 ARG A O 1
ATOM 727 N N . THR A 1 91 ? -10.475 -5.559 -2.559 1.00 94.25 91 THR A N 1
ATOM 728 C CA . THR A 1 91 ? -9.348 -6.101 -3.329 1.00 94.25 91 THR A CA 1
ATOM 729 C C . THR A 1 91 ? -8.841 -7.408 -2.725 1.00 94.25 91 THR A C 1
ATOM 731 O O . THR A 1 91 ? -8.674 -8.391 -3.441 1.00 94.25 91 THR A O 1
ATOM 734 N N . ARG A 1 92 ? -8.700 -7.485 -1.394 1.00 91.50 92 ARG A N 1
ATOM 735 C CA . ARG A 1 92 ? -8.319 -8.736 -0.713 1.00 91.50 92 ARG A CA 1
ATOM 736 C C . ARG A 1 92 ? -9.316 -9.864 -0.984 1.00 91.50 92 ARG A C 1
ATOM 738 O O . ARG A 1 92 ? -8.901 -10.992 -1.234 1.00 91.50 92 ARG A O 1
ATOM 745 N N . GLN A 1 93 ? -10.618 -9.569 -0.960 1.00 90.62 93 GLN A N 1
ATOM 746 C CA . GLN A 1 93 ? -11.653 -10.561 -1.257 1.00 90.62 93 GLN A CA 1
ATOM 747 C C . GLN A 1 93 ? -11.570 -11.067 -2.704 1.00 90.62 93 GLN A C 1
ATOM 749 O O . GLN A 1 93 ? -11.721 -12.263 -2.937 1.00 90.62 93 GLN A O 1
ATOM 754 N N . GLN A 1 94 ? -11.305 -10.179 -3.663 1.00 89.88 94 GLN A N 1
ATOM 755 C CA . GLN A 1 94 ? -11.126 -10.550 -5.068 1.00 89.88 94 GLN A CA 1
ATOM 756 C C . GLN A 1 94 ? -9.892 -11.439 -5.265 1.00 89.88 94 GLN A C 1
ATOM 758 O O . GLN A 1 94 ? -10.005 -12.486 -5.897 1.00 89.88 94 GLN A O 1
ATOM 763 N N . ASN A 1 95 ? -8.755 -11.086 -4.660 1.00 84.81 95 ASN A N 1
ATOM 764 C CA . ASN A 1 95 ? -7.517 -11.865 -4.775 1.00 84.81 95 ASN A CA 1
ATOM 765 C C . ASN A 1 95 ? -7.692 -13.297 -4.242 1.00 84.81 95 ASN A C 1
ATOM 767 O O . ASN A 1 95 ? -7.244 -14.253 -4.867 1.00 84.81 95 ASN A O 1
ATOM 771 N N . LEU A 1 96 ? -8.410 -13.471 -3.126 1.00 83.06 96 LEU A N 1
ATOM 772 C CA . LEU A 1 96 ? -8.704 -14.797 -2.571 1.00 83.06 96 LEU A CA 1
ATOM 773 C C . LEU A 1 96 ? -9.535 -15.676 -3.517 1.00 83.06 96 LEU A C 1
ATOM 775 O O . LEU A 1 96 ? -9.344 -16.887 -3.536 1.00 83.06 96 LEU A O 1
ATOM 77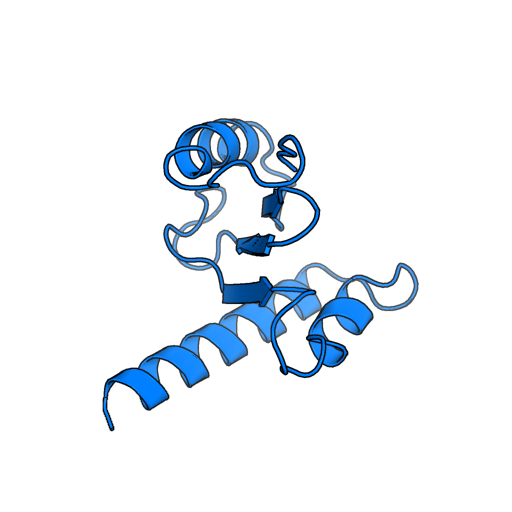9 N N . LEU A 1 97 ? -10.445 -15.086 -4.297 1.00 79.38 97 LEU A N 1
ATOM 780 C CA . LEU A 1 97 ? -11.271 -15.831 -5.252 1.00 79.38 97 LEU A CA 1
ATOM 781 C C . LEU A 1 97 ? -10.465 -16.295 -6.470 1.00 79.38 97 LEU A C 1
ATOM 783 O O . LEU A 1 97 ? -10.683 -17.408 -6.936 1.00 79.38 97 LEU A O 1
ATOM 787 N N . VAL A 1 98 ? -9.516 -15.482 -6.943 1.00 72.62 98 VAL A N 1
ATOM 788 C CA . VAL A 1 98 ? -8.640 -15.823 -8.080 1.00 72.62 98 VAL A CA 1
ATOM 789 C C . VAL A 1 98 ? -7.686 -16.974 -7.740 1.00 72.62 98 VAL A C 1
ATOM 791 O O . VAL A 1 98 ? -7.348 -17.770 -8.606 1.00 72.62 98 VAL A O 1
ATOM 794 N N . HIS A 1 99 ? -7.272 -17.112 -6.477 1.00 60.09 99 HIS A N 1
ATOM 795 C CA . HIS A 1 99 ? -6.400 -18.212 -6.042 1.00 60.09 99 HIS A CA 1
ATOM 796 C C . HIS A 1 99 ? -7.134 -19.536 -5.757 1.00 60.09 99 HIS A C 1
ATOM 798 O O . HIS A 1 99 ? -6.482 -20.537 -5.464 1.00 60.09 99 HIS A O 1
ATOM 804 N N . LEU A 1 100 ? -8.470 -19.552 -5.817 1.00 58.56 100 LEU A N 1
ATOM 805 C CA . LEU A 1 100 ? -9.301 -20.747 -5.613 1.00 58.56 100 LEU A CA 1
ATOM 806 C C . LEU A 1 100 ? -9.886 -21.316 -6.920 1.00 58.56 100 LEU A C 1
ATOM 808 O O . LEU A 1 100 ? -1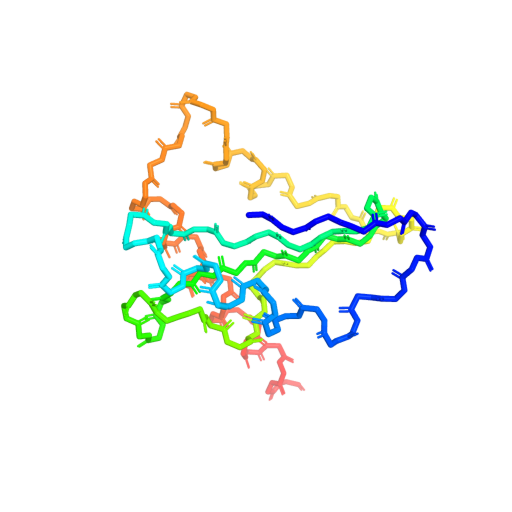0.556 -22.349 -6.874 1.00 58.56 100 LEU A O 1
ATOM 812 N N . SER A 1 101 ? -9.659 -20.648 -8.053 1.00 48.34 101 SER A N 1
ATOM 813 C CA . SER A 1 101 ? -10.103 -21.030 -9.404 1.00 48.34 101 SER A CA 1
ATOM 814 C C . SER A 1 101 ? -8.962 -21.584 -10.241 1.00 48.34 101 SER A C 1
ATOM 816 O O . SER A 1 101 ? -9.202 -22.571 -10.968 1.00 48.34 101 SER A O 1
#

pLDDT: mean 92.01, std 7.6, range [48.34, 97.62]